Protein AF-A0AAE9M6W6-F1 (afdb_monomer_lite)

Organism: Acinetobacter pittii (NCBI:txid48296)

Foldseek 3Di:
DKWAFADDLDPQKTKTADPDPDPQARIWIKGDPDDDDHPPFMWDQDPVVRATAGVDPHGRVIGTQGGDNDPVVSSVSVD

pLDDT: mean 88.42, std 6.34, range [64.19, 95.0]

Sequence (79 aa):
MNYLVTKDLGQGFYLGKGNVRQGGKEFVVFKSNKEMFIGVETYKYDAETNKLLWEGIQDLGLVVVGFADTEEEALELAF

Structure (mmCIF, N/CA/C/O backbone):
data_AF-A0AAE9M6W6-F1
#
_entry.id   AF-A0AAE9M6W6-F1
#
loop_
_atom_site.group_PDB
_atom_site.id
_atom_site.type_symbol
_atom_site.label_atom_id
_atom_site.label_alt_id
_atom_site.label_comp_id
_atom_site.label_asym_id
_atom_site.label_entity_id
_atom_site.label_seq_id
_atom_site.pdbx_PDB_ins_code
_atom_site.Cartn_x
_atom_site.Cartn_y
_atom_site.Cartn_z
_atom_site.occupancy
_atom_site.B_iso_or_equiv
_atom_site.auth_seq_id
_atom_site.auth_comp_id
_atom_site.auth_asym_id
_atom_site.auth_atom_id
_atom_site.pdbx_PDB_model_num
ATOM 1 N N . MET A 1 1 ? 7.812 -6.020 -5.446 1.00 85.25 1 MET A N 1
ATOM 2 C CA . MET A 1 1 ? 7.973 -4.547 -5.521 1.00 85.25 1 MET A CA 1
ATOM 3 C C . MET A 1 1 ? 7.729 -3.990 -4.129 1.00 85.25 1 MET A C 1
ATOM 5 O O . MET A 1 1 ? 6.895 -4.571 -3.449 1.00 85.25 1 MET A O 1
ATOM 9 N N . ASN A 1 2 ? 8.461 -2.970 -3.674 1.00 90.12 2 ASN A N 1
ATOM 10 C CA . ASN A 1 2 ? 8.279 -2.432 -2.320 1.00 90.12 2 ASN A CA 1
ATOM 11 C C . ASN A 1 2 ? 7.565 -1.084 -2.385 1.00 90.12 2 ASN A C 1
ATOM 13 O O . ASN A 1 2 ? 7.950 -0.234 -3.188 1.00 90.12 2 ASN A O 1
ATOM 17 N N . TYR A 1 3 ? 6.564 -0.910 -1.530 1.00 93.12 3 TYR A N 1
ATOM 18 C CA . TYR A 1 3 ? 5.729 0.277 -1.441 1.00 93.12 3 TYR A CA 1
ATOM 19 C C . TYR A 1 3 ? 5.860 0.898 -0.056 1.00 93.12 3 TYR A C 1
ATOM 21 O O . TYR A 1 3 ? 5.508 0.269 0.941 1.00 93.12 3 TYR A O 1
ATOM 29 N N . LEU A 1 4 ? 6.374 2.122 -0.003 1.00 94.19 4 LEU A N 1
ATOM 30 C CA . LEU A 1 4 ? 6.400 2.942 1.206 1.00 94.19 4 LEU A CA 1
ATOM 31 C C . LEU A 1 4 ? 5.024 3.575 1.386 1.00 94.19 4 LEU A C 1
ATOM 33 O O . LEU A 1 4 ? 4.537 4.197 0.446 1.00 94.19 4 LEU A O 1
ATOM 37 N N . VAL A 1 5 ? 4.410 3.468 2.560 1.00 93.94 5 VAL A N 1
ATOM 38 C CA . VAL A 1 5 ? 3.155 4.178 2.843 1.00 93.94 5 VAL A CA 1
ATOM 39 C C . VAL A 1 5 ? 3.436 5.675 2.864 1.00 93.94 5 VAL A C 1
ATOM 41 O O . VAL A 1 5 ? 4.220 6.143 3.682 1.00 93.94 5 VAL A O 1
ATOM 44 N N . THR A 1 6 ? 2.827 6.442 1.965 1.00 94.12 6 THR A N 1
ATOM 45 C CA . THR A 1 6 ? 3.084 7.884 1.817 1.00 94.12 6 THR A CA 1
ATOM 46 C C . THR A 1 6 ? 1.900 8.759 2.188 1.00 94.12 6 THR A C 1
ATOM 48 O O . THR A 1 6 ? 2.093 9.956 2.394 1.00 94.12 6 THR A O 1
ATOM 51 N N . LYS A 1 7 ? 0.686 8.203 2.276 1.00 94.00 7 LYS A N 1
ATOM 52 C CA . LYS A 1 7 ? -0.518 8.990 2.565 1.00 94.00 7 LYS A CA 1
ATOM 53 C C . LYS A 1 7 ? -1.625 8.144 3.188 1.00 94.00 7 LYS A C 1
ATOM 55 O O . LYS A 1 7 ? -1.804 6.990 2.801 1.00 94.00 7 LYS A O 1
ATOM 60 N N . ASP A 1 8 ? -2.376 8.753 4.099 1.00 94.06 8 ASP A N 1
ATOM 61 C CA . ASP A 1 8 ? -3.702 8.296 4.522 1.00 94.06 8 ASP A CA 1
ATOM 62 C C . ASP A 1 8 ? -4.747 9.014 3.659 1.00 94.06 8 ASP A C 1
ATOM 64 O O . ASP A 1 8 ? -4.721 10.242 3.530 1.00 94.06 8 ASP A O 1
ATOM 68 N N . LEU A 1 9 ? -5.609 8.236 3.009 1.00 91.94 9 LEU A N 1
ATOM 69 C CA . LEU A 1 9 ? -6.674 8.723 2.131 1.00 91.94 9 LEU A CA 1
ATOM 70 C C . LEU A 1 9 ? -8.025 8.795 2.866 1.00 91.94 9 LEU A C 1
ATOM 72 O O . LEU A 1 9 ? -9.007 9.275 2.307 1.00 91.94 9 LEU A O 1
ATOM 76 N N . GLY A 1 10 ? -8.079 8.368 4.127 1.00 89.12 10 GLY A N 1
ATOM 77 C CA . GLY A 1 10 ? -9.278 8.292 4.949 1.00 89.12 10 GLY A CA 1
ATOM 78 C C . GLY A 1 10 ? -10.000 6.949 4.825 1.00 89.12 10 GLY A C 1
ATOM 79 O O . GLY A 1 10 ? -9.761 6.155 3.922 1.00 89.12 10 GLY A O 1
ATOM 80 N N . GLN A 1 11 ? -10.900 6.672 5.776 1.00 88.81 11 GLN A N 1
ATOM 81 C CA . GLN A 1 11 ? -11.735 5.455 5.807 1.00 88.81 11 GLN A CA 1
ATOM 82 C C . GLN A 1 11 ? -10.945 4.126 5.757 1.00 88.81 11 GLN A C 1
ATOM 84 O O . GLN A 1 11 ? -11.464 3.091 5.328 1.00 88.81 11 GLN A O 1
ATOM 89 N N . GLY A 1 12 ? -9.691 4.148 6.219 1.00 90.19 12 GLY A N 1
ATOM 90 C CA . GLY A 1 12 ? -8.790 2.995 6.210 1.00 90.19 12 GLY A CA 1
ATOM 91 C C . GLY A 1 12 ? -8.122 2.729 4.860 1.00 90.19 12 GLY A C 1
ATOM 92 O O . GLY A 1 12 ? -7.553 1.652 4.687 1.00 90.19 12 GLY A O 1
ATOM 93 N N . PHE A 1 13 ? -8.194 3.662 3.905 1.00 93.81 13 PHE A N 1
ATOM 94 C CA . PHE A 1 13 ? -7.448 3.602 2.651 1.00 93.81 13 PHE A CA 1
ATOM 95 C C . PHE A 1 13 ? -6.106 4.312 2.777 1.00 93.81 13 PHE A C 1
ATOM 97 O O . PHE A 1 13 ? -6.002 5.412 3.315 1.00 93.81 13 PHE A O 1
ATOM 104 N N . TYR A 1 14 ? -5.080 3.689 2.215 1.00 95.00 14 TYR A N 1
ATOM 105 C CA . TYR A 1 14 ? -3.714 4.175 2.257 1.00 95.00 14 TYR A CA 1
ATOM 106 C C . TYR A 1 14 ? -3.087 4.118 0.874 1.00 95.00 14 TYR A C 1
ATOM 108 O O . TYR A 1 14 ? -3.377 3.230 0.065 1.00 95.00 14 TYR A O 1
ATOM 116 N N . LEU A 1 15 ? -2.191 5.069 0.634 1.00 95.00 15 LEU A N 1
ATOM 117 C CA . LEU A 1 15 ? -1.393 5.147 -0.575 1.00 95.00 15 LEU A CA 1
ATOM 118 C C . LEU A 1 15 ? 0.026 4.674 -0.283 1.00 95.00 15 LEU A C 1
ATOM 120 O O . LEU A 1 15 ? 0.707 5.226 0.585 1.00 95.00 15 LEU A O 1
ATOM 124 N N . GLY A 1 16 ? 0.480 3.679 -1.034 1.00 94.38 16 GLY A N 1
ATOM 125 C CA . GLY A 1 16 ? 1.867 3.250 -1.074 1.00 94.38 16 GLY A CA 1
ATOM 126 C C . GLY A 1 16 ? 2.556 3.727 -2.350 1.00 94.38 16 GLY A C 1
ATOM 127 O O . GLY A 1 16 ? 2.003 3.586 -3.437 1.00 94.38 16 GLY A O 1
ATOM 128 N N . LYS A 1 17 ? 3.785 4.233 -2.243 1.00 93.81 17 LYS A N 1
ATOM 129 C CA . LYS A 1 17 ? 4.622 4.619 -3.384 1.00 93.81 17 LYS A CA 1
ATOM 130 C C . LYS A 1 17 ? 5.729 3.601 -3.621 1.00 93.81 17 LYS A C 1
ATOM 132 O O . LYS A 1 17 ? 6.508 3.291 -2.716 1.00 93.81 17 LYS A O 1
ATOM 137 N N . GLY A 1 18 ? 5.799 3.100 -4.848 1.00 91.06 18 GLY A N 1
ATOM 138 C CA . GLY A 1 18 ? 6.811 2.162 -5.303 1.00 91.06 18 GLY A CA 1
ATOM 139 C C . GLY A 1 18 ? 8.202 2.793 -5.323 1.00 91.06 18 GLY A C 1
ATOM 140 O O . GLY A 1 18 ? 8.381 3.958 -5.677 1.00 91.06 18 GLY A O 1
ATOM 141 N N . ASN A 1 19 ? 9.216 2.006 -4.971 1.00 80.44 19 ASN A N 1
ATOM 142 C CA . ASN A 1 19 ? 10.618 2.429 -5.036 1.00 80.44 19 ASN A CA 1
ATOM 143 C C . ASN A 1 19 ? 11.224 2.380 -6.453 1.00 80.44 19 ASN A C 1
ATOM 145 O O . ASN A 1 19 ? 12.337 2.859 -6.663 1.00 80.44 19 ASN A O 1
ATOM 149 N N . VAL A 1 20 ? 10.514 1.800 -7.421 1.00 75.88 20 VAL A N 1
ATOM 150 C CA . VAL A 1 20 ? 10.945 1.687 -8.817 1.00 75.88 20 VAL A CA 1
ATOM 151 C C . VAL A 1 20 ? 9.853 2.272 -9.700 1.00 75.88 20 VAL A C 1
ATOM 153 O O . VAL A 1 20 ? 8.698 1.872 -9.586 1.00 75.88 20 VAL A O 1
ATOM 156 N N . ARG A 1 21 ? 10.222 3.179 -10.611 1.00 65.75 21 ARG A N 1
ATOM 157 C CA . ARG A 1 21 ? 9.329 3.597 -11.695 1.00 65.75 21 ARG A CA 1
ATOM 158 C C . ARG A 1 21 ? 9.178 2.445 -12.683 1.00 65.75 21 ARG A C 1
ATOM 160 O O . ARG A 1 21 ? 10.027 2.246 -13.550 1.00 65.75 21 ARG A O 1
ATOM 167 N N . GLN A 1 22 ? 8.135 1.644 -12.504 1.00 64.19 22 GLN A N 1
ATOM 168 C CA . GLN A 1 22 ? 7.621 0.748 -13.533 1.00 64.19 22 GLN A CA 1
ATOM 169 C C . GLN A 1 22 ? 6.274 1.306 -13.962 1.00 64.19 22 GLN A C 1
ATOM 171 O O . GLN A 1 22 ? 5.363 1.387 -13.140 1.00 64.19 22 GLN A O 1
ATOM 176 N N . GLY A 1 23 ? 6.173 1.694 -15.23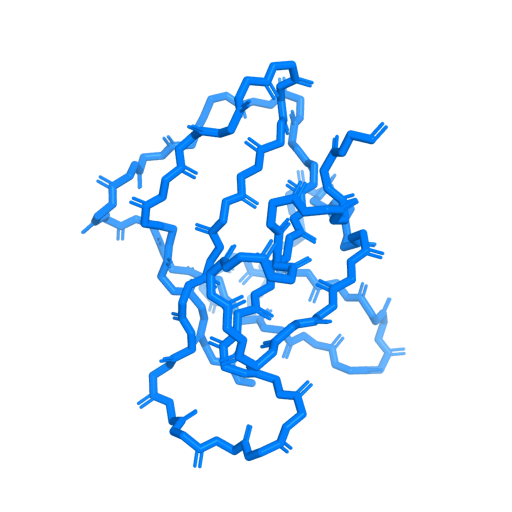5 1.00 64.75 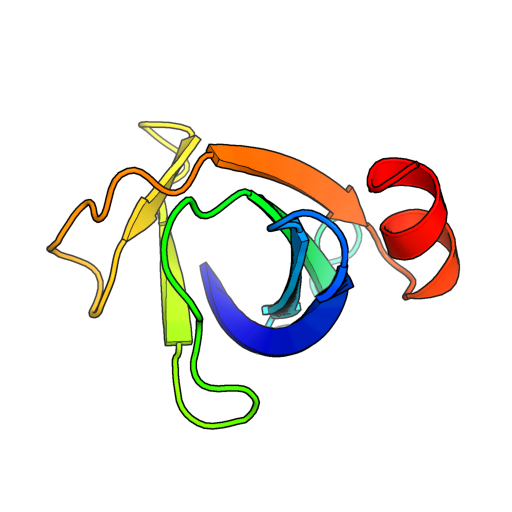23 GLY A N 1
ATOM 177 C CA . GLY A 1 23 ? 4.899 2.102 -15.820 1.00 64.75 23 GLY A CA 1
ATOM 178 C C . GLY A 1 23 ? 3.827 1.042 -15.557 1.00 64.75 23 GLY A C 1
ATOM 179 O O . GLY A 1 23 ? 4.075 -0.159 -15.687 1.00 64.75 23 GLY A O 1
ATOM 180 N N . GLY A 1 24 ? 2.666 1.501 -15.133 1.00 72.06 24 GLY A N 1
ATOM 181 C CA . GLY A 1 24 ? 1.498 0.771 -14.655 1.00 72.06 24 GLY A CA 1
ATOM 182 C C . GLY A 1 24 ? 1.364 0.617 -13.129 1.00 72.06 24 GLY A C 1
ATOM 183 O O . GLY A 1 24 ? 0.307 0.162 -12.692 1.00 72.06 24 GLY A O 1
ATOM 184 N N . LYS A 1 25 ? 2.410 0.846 -12.308 1.00 82.94 25 LYS A N 1
ATOM 185 C CA . LYS A 1 25 ? 2.424 0.425 -10.880 1.00 82.94 25 LYS A CA 1
ATOM 186 C C . LYS A 1 25 ? 3.228 1.321 -9.934 1.00 82.94 25 LYS A C 1
ATOM 188 O O . LYS A 1 25 ? 3.749 0.832 -8.920 1.00 82.94 25 LYS A O 1
ATOM 193 N N . GLU A 1 26 ? 3.356 2.607 -10.246 1.00 89.94 26 GLU A N 1
ATOM 194 C CA . GLU A 1 26 ? 4.094 3.543 -9.383 1.00 89.94 26 GLU A CA 1
ATOM 195 C C . GLU A 1 26 ? 3.453 3.685 -7.997 1.00 89.94 26 GLU A C 1
ATOM 197 O O . GLU A 1 26 ? 4.164 3.802 -6.995 1.00 89.94 26 GLU A O 1
ATOM 202 N N . PHE A 1 27 ? 2.128 3.599 -7.925 1.00 92.75 27 PHE A N 1
ATOM 203 C CA . PHE A 1 27 ? 1.353 3.707 -6.699 1.00 92.75 27 PHE A CA 1
ATOM 204 C C . PHE A 1 27 ? 0.508 2.456 -6.465 1.00 92.75 27 PHE A C 1
ATOM 206 O O . PHE A 1 27 ? 0.036 1.818 -7.407 1.00 92.75 27 PHE A O 1
ATOM 213 N N . VAL A 1 28 ? 0.307 2.113 -5.194 1.00 93.50 28 VAL A N 1
ATOM 214 C CA . VAL A 1 28 ? -0.642 1.088 -4.752 1.00 93.50 28 VAL A CA 1
ATOM 215 C C . VAL A 1 28 ? -1.636 1.710 -3.785 1.00 93.50 28 VAL A C 1
ATOM 217 O O . VAL A 1 28 ? -1.249 2.396 -2.839 1.00 93.50 28 VAL A O 1
ATOM 220 N N . VAL A 1 29 ? -2.914 1.441 -4.008 1.00 94.50 29 VAL A N 1
ATOM 221 C CA . VAL A 1 29 ? -3.985 1.786 -3.078 1.00 94.50 29 VAL A CA 1
ATOM 222 C C . VAL A 1 29 ? -4.379 0.519 -2.357 1.00 94.50 29 VAL A C 1
ATOM 224 O O . VAL A 1 29 ? -4.636 -0.516 -2.982 1.00 94.50 29 VAL A O 1
ATOM 227 N N . PHE A 1 30 ? -4.407 0.577 -1.036 1.00 94.31 30 PHE A N 1
ATOM 228 C CA . PHE A 1 30 ? -4.771 -0.573 -0.230 1.00 94.31 30 PHE A CA 1
ATOM 229 C C . PHE A 1 30 ? -5.561 -0.160 1.002 1.00 94.31 30 PHE A C 1
ATOM 231 O O . PHE A 1 30 ? -5.450 0.962 1.496 1.00 94.31 30 PHE A O 1
ATOM 238 N N . LYS A 1 31 ? -6.366 -1.094 1.500 1.00 93.81 31 LYS A N 1
ATOM 239 C CA . LYS A 1 31 ? -7.168 -0.930 2.702 1.00 93.81 31 LYS A CA 1
ATOM 240 C C . LYS A 1 31 ? -6.525 -1.649 3.881 1.00 93.81 31 LYS A C 1
ATOM 242 O O . LYS A 1 31 ? -6.076 -2.791 3.747 1.00 93.81 31 LYS A O 1
ATOM 247 N N . SER A 1 32 ? -6.539 -0.999 5.037 1.00 90.94 32 SER A N 1
ATOM 248 C CA . SER A 1 32 ? -6.153 -1.568 6.325 1.00 90.94 32 SER A CA 1
ATOM 249 C C . SER A 1 32 ? -7.223 -1.273 7.373 1.00 90.94 32 SER A C 1
ATOM 251 O O . SER A 1 32 ? -7.814 -0.197 7.398 1.00 90.94 32 SER A O 1
ATOM 253 N N . ASN A 1 33 ? -7.457 -2.234 8.266 1.00 89.19 33 ASN A N 1
ATOM 254 C CA . ASN A 1 33 ? -8.288 -2.034 9.460 1.00 89.19 33 ASN A CA 1
ATOM 255 C C . ASN A 1 33 ? -7.478 -1.477 10.644 1.00 89.19 33 ASN A C 1
ATOM 257 O O . ASN A 1 33 ? -8.024 -1.282 11.729 1.00 89.19 33 ASN A O 1
ATOM 261 N N . LYS A 1 34 ? -6.170 -1.286 10.458 1.00 88.31 34 LYS A N 1
ATOM 262 C CA . LYS A 1 34 ? -5.248 -0.713 11.437 1.00 88.31 34 LYS A CA 1
ATOM 263 C C . LYS A 1 34 ? -4.674 0.580 10.879 1.00 88.31 34 LYS A C 1
ATOM 265 O O . LYS A 1 34 ? -4.505 0.708 9.668 1.00 88.31 34 LYS A O 1
ATOM 270 N N . GLU A 1 35 ? -4.349 1.498 11.776 1.00 88.38 35 GLU A N 1
ATOM 271 C CA . GLU A 1 35 ? -3.607 2.701 11.425 1.00 88.38 35 GLU A CA 1
ATOM 272 C C . GLU A 1 35 ? -2.203 2.332 10.928 1.00 88.38 35 GLU A C 1
ATOM 274 O O . GLU A 1 35 ? -1.569 1.426 11.472 1.00 88.38 35 GLU A O 1
ATOM 279 N N . MET A 1 36 ? -1.753 3.018 9.877 1.00 90.31 36 MET A N 1
ATOM 280 C CA . MET A 1 36 ? -0.480 2.761 9.201 1.00 90.31 36 MET A CA 1
ATOM 281 C C . MET A 1 36 ? 0.475 3.927 9.440 1.00 90.31 36 MET A C 1
ATOM 283 O O . MET A 1 36 ? 0.067 5.091 9.383 1.00 90.31 36 MET A O 1
ATOM 287 N N . PHE A 1 37 ? 1.762 3.644 9.641 1.00 90.00 37 PHE A N 1
ATOM 288 C CA . PHE A 1 37 ? 2.747 4.708 9.846 1.00 90.00 37 PHE A CA 1
ATOM 289 C C . PHE A 1 37 ? 3.242 5.275 8.513 1.00 90.00 37 PHE A C 1
ATOM 291 O O . PHE A 1 37 ? 4.084 4.695 7.820 1.00 90.00 37 PHE A O 1
ATOM 298 N N . ILE A 1 38 ? 2.738 6.462 8.185 1.00 92.56 38 ILE A N 1
ATOM 299 C CA . ILE A 1 38 ? 3.099 7.208 6.979 1.00 92.56 38 ILE A CA 1
ATOM 300 C C . ILE A 1 38 ? 4.584 7.601 7.010 1.00 92.56 38 ILE A C 1
ATOM 302 O O . ILE A 1 38 ? 5.082 8.157 7.986 1.00 92.56 38 ILE A O 1
ATOM 306 N N . GLY A 1 39 ? 5.293 7.335 5.915 1.00 90.56 39 GLY A N 1
ATOM 307 C CA . GLY A 1 39 ? 6.701 7.676 5.714 1.00 90.56 39 GLY A CA 1
ATOM 308 C C . GLY A 1 39 ? 7.689 6.730 6.396 1.00 90.56 39 GLY A C 1
ATOM 309 O O . GLY A 1 39 ? 8.894 6.921 6.245 1.00 90.56 39 GLY A O 1
ATOM 310 N N . VAL A 1 40 ? 7.202 5.712 7.111 1.00 88.19 40 VAL A N 1
ATOM 311 C CA . VAL A 1 40 ? 8.035 4.761 7.862 1.00 88.19 40 VAL A CA 1
ATOM 312 C C . VAL A 1 40 ? 7.787 3.330 7.400 1.00 88.19 40 VAL A C 1
ATOM 314 O O . VAL A 1 40 ? 8.734 2.591 7.131 1.00 88.19 40 VAL A O 1
ATOM 317 N N . GLU A 1 41 ? 6.525 2.924 7.272 1.00 89.12 41 GLU A N 1
ATOM 318 C CA . GLU A 1 41 ? 6.195 1.545 6.928 1.00 89.12 41 GLU A CA 1
ATOM 319 C C . GLU A 1 41 ? 6.339 1.253 5.437 1.00 89.12 41 GLU A C 1
ATOM 321 O O . GLU A 1 41 ? 5.826 1.971 4.579 1.00 89.12 41 GLU A O 1
ATOM 326 N N . THR A 1 42 ? 7.007 0.142 5.131 1.00 91.69 42 THR A N 1
ATOM 327 C CA . THR A 1 42 ? 7.174 -0.361 3.767 1.00 91.69 42 THR A CA 1
ATOM 328 C C . THR A 1 42 ? 6.636 -1.779 3.661 1.00 91.69 42 THR A C 1
ATOM 330 O O . THR A 1 42 ? 6.894 -2.624 4.519 1.00 91.69 42 THR A O 1
ATOM 333 N N . TYR A 1 43 ? 5.936 -2.052 2.565 1.00 92.38 43 TYR A N 1
ATOM 334 C CA . TYR A 1 43 ? 5.325 -3.343 2.286 1.00 92.38 43 TYR A CA 1
ATOM 335 C C . TYR A 1 43 ? 5.822 -3.905 0.965 1.00 92.38 43 TYR A C 1
ATOM 337 O O . TYR A 1 43 ? 5.938 -3.191 -0.033 1.00 92.38 43 TYR A O 1
ATOM 345 N N . LYS A 1 44 ? 6.088 -5.207 0.936 1.00 92.31 44 LYS A N 1
ATOM 346 C CA . LYS A 1 44 ? 6.409 -5.924 -0.294 1.00 92.31 44 LYS A CA 1
ATOM 347 C C . LYS A 1 44 ? 5.115 -6.408 -0.929 1.00 92.31 44 LYS A C 1
ATOM 349 O O . LYS A 1 44 ? 4.381 -7.183 -0.327 1.00 92.31 44 LYS A O 1
ATOM 354 N N . TYR A 1 45 ? 4.869 -5.998 -2.163 1.00 91.12 45 TYR A N 1
ATOM 355 C CA . TYR A 1 45 ? 3.837 -6.608 -2.986 1.00 91.12 45 TYR A CA 1
ATOM 356 C C . TYR A 1 45 ? 4.270 -8.001 -3.437 1.00 91.12 45 TYR A C 1
ATOM 358 O O . TYR A 1 45 ? 5.316 -8.152 -4.089 1.00 91.12 45 TYR A O 1
ATOM 366 N N . ASP A 1 46 ? 3.447 -8.980 -3.081 1.00 89.62 46 ASP A N 1
ATOM 367 C CA . ASP A 1 46 ? 3.487 -10.357 -3.542 1.00 89.62 46 ASP A CA 1
ATOM 368 C C . ASP A 1 46 ? 2.435 -10.5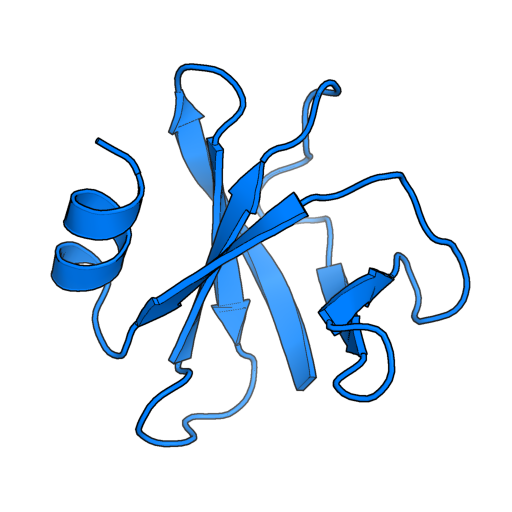57 -4.642 1.00 89.62 46 ASP A C 1
ATOM 370 O O . ASP A 1 46 ? 1.229 -10.476 -4.405 1.00 89.62 46 ASP A O 1
ATOM 374 N N . ALA A 1 47 ? 2.914 -10.800 -5.862 1.00 86.06 47 ALA A N 1
ATOM 375 C CA . ALA A 1 47 ? 2.072 -10.965 -7.040 1.00 86.06 47 ALA A CA 1
ATOM 376 C C . ALA A 1 47 ? 1.393 -12.341 -7.102 1.00 86.06 47 ALA A C 1
ATOM 378 O O . ALA A 1 47 ? 0.367 -12.460 -7.768 1.00 86.06 47 ALA A O 1
ATOM 379 N N . GLU A 1 48 ? 1.930 -13.362 -6.424 1.00 87.75 48 GLU A N 1
ATOM 380 C CA . GLU A 1 48 ? 1.342 -14.710 -6.425 1.00 87.75 48 GLU A CA 1
ATOM 381 C C . GLU A 1 48 ? 0.039 -14.741 -5.626 1.00 87.75 48 GLU A C 1
ATOM 383 O O . GLU A 1 48 ? -0.932 -15.387 -6.018 1.00 87.75 48 GLU A O 1
ATOM 388 N N . THR A 1 49 ? 0.007 -13.997 -4.519 1.00 87.00 49 THR A N 1
ATOM 389 C CA . THR A 1 49 ? -1.148 -13.930 -3.617 1.00 87.00 49 THR A CA 1
ATOM 390 C C . THR A 1 49 ? -1.944 -12.630 -3.736 1.00 87.00 49 THR A C 1
ATOM 392 O O . THR A 1 49 ? -3.020 -12.522 -3.150 1.00 87.00 49 THR A O 1
ATOM 395 N N . ASN A 1 50 ? -1.447 -11.663 -4.514 1.00 86.25 50 ASN A N 1
ATOM 396 C CA . ASN A 1 50 ? -1.981 -10.307 -4.652 1.00 86.25 50 ASN A CA 1
ATOM 397 C C . ASN A 1 50 ? -2.112 -9.569 -3.304 1.00 86.25 50 ASN A C 1
ATOM 399 O O . ASN A 1 50 ? -3.134 -8.943 -3.016 1.00 86.25 50 ASN A O 1
ATOM 403 N N . LYS A 1 51 ? -1.073 -9.656 -2.466 1.00 89.94 51 LYS A N 1
ATOM 404 C CA . LYS A 1 51 ? -1.058 -9.098 -1.104 1.00 89.94 5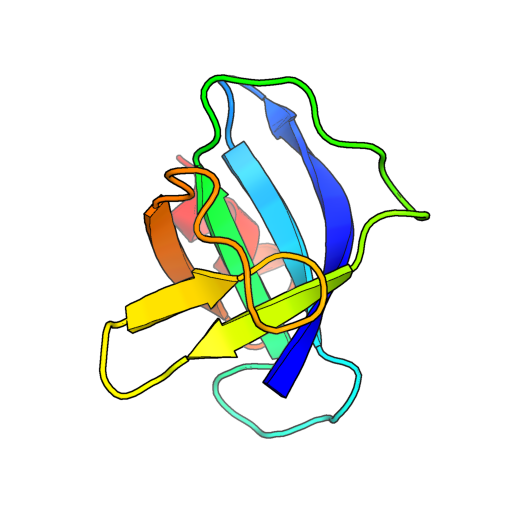1 LYS A CA 1
ATOM 405 C C . LYS A 1 51 ? 0.129 -8.182 -0.855 1.00 89.94 51 LYS A C 1
ATOM 407 O O . LYS A 1 51 ? 1.160 -8.263 -1.521 1.00 89.94 51 LYS A O 1
ATOM 412 N N . LEU A 1 52 ? -0.017 -7.325 0.151 1.00 91.38 52 LEU A N 1
ATOM 413 C CA . LEU A 1 52 ? 1.072 -6.536 0.716 1.00 91.38 52 LEU A CA 1
ATOM 414 C C . LEU A 1 52 ? 1.565 -7.206 2.002 1.00 91.38 52 LEU A C 1
ATOM 416 O O . LEU A 1 52 ? 0.809 -7.364 2.958 1.00 91.38 52 LEU A O 1
ATOM 420 N N . LEU A 1 53 ? 2.839 -7.595 2.010 1.00 91.88 53 LEU A N 1
ATOM 421 C CA . LEU A 1 53 ? 3.499 -8.273 3.122 1.00 91.88 53 LEU A CA 1
ATOM 422 C C . LEU A 1 53 ? 4.447 -7.314 3.840 1.00 91.88 53 LEU A C 1
ATOM 424 O O . LEU A 1 53 ? 5.315 -6.701 3.210 1.00 91.88 53 LEU A O 1
ATOM 428 N N . TRP A 1 54 ? 4.320 -7.210 5.159 1.00 89.38 54 TRP A N 1
ATOM 429 C CA . TRP A 1 54 ? 5.267 -6.465 5.983 1.00 89.38 54 TRP A CA 1
ATOM 430 C C . TRP A 1 54 ? 6.598 -7.212 6.042 1.00 89.38 54 TRP A C 1
ATOM 432 O O . TRP A 1 54 ? 6.625 -8.439 6.192 1.00 89.38 54 TRP A O 1
ATOM 442 N N . GLU A 1 55 ? 7.690 -6.481 5.809 1.00 84.88 55 GLU A N 1
ATOM 443 C CA . GLU A 1 55 ? 9.055 -7.024 5.690 1.00 84.88 55 GLU A CA 1
ATOM 444 C C . GLU A 1 55 ? 9.189 -8.200 4.696 1.00 84.88 55 GLU A C 1
ATOM 446 O O . GLU A 1 55 ? 10.167 -8.943 4.696 1.00 84.88 55 GLU A O 1
ATOM 451 N N . GLY A 1 56 ? 8.207 -8.372 3.803 1.00 81.50 56 GLY A N 1
ATOM 452 C CA . GLY A 1 56 ? 8.168 -9.453 2.823 1.00 81.50 56 GLY A CA 1
ATOM 453 C C . GLY A 1 56 ? 7.800 -10.837 3.354 1.00 81.50 56 GLY A C 1
ATOM 454 O O . GLY A 1 56 ? 7.932 -11.788 2.586 1.00 81.50 56 GLY A O 1
ATOM 455 N N . ILE A 1 57 ? 7.350 -10.962 4.608 1.00 83.69 57 ILE A N 1
ATOM 456 C CA . ILE A 1 57 ? 7.038 -12.263 5.230 1.00 83.69 57 ILE A CA 1
ATOM 457 C C . ILE A 1 57 ? 5.654 -12.261 5.888 1.00 83.69 57 ILE A C 1
ATOM 459 O O . ILE A 1 57 ? 4.947 -13.266 5.830 1.00 83.69 57 ILE A O 1
ATOM 463 N N . GLN A 1 58 ? 5.242 -11.151 6.503 1.00 87.38 58 GLN A N 1
ATOM 464 C CA . GLN A 1 58 ? 4.032 -11.126 7.319 1.00 87.38 58 GLN A CA 1
ATOM 465 C C . GLN A 1 58 ? 2.838 -10.533 6.564 1.00 87.38 58 GLN A C 1
ATOM 467 O O . GLN A 1 58 ? 2.834 -9.356 6.212 1.00 87.38 58 GLN A O 1
ATOM 472 N N . ASP A 1 59 ? 1.793 -11.337 6.371 1.00 87.56 59 ASP A N 1
ATOM 473 C CA . ASP A 1 59 ? 0.490 -10.858 5.906 1.00 87.56 59 ASP A CA 1
ATOM 474 C C . ASP A 1 59 ? -0.269 -10.207 7.072 1.00 87.56 59 ASP A C 1
ATOM 476 O O . ASP A 1 59 ? -0.665 -10.878 8.028 1.00 87.56 59 ASP A O 1
ATOM 480 N N . LEU A 1 60 ? -0.452 -8.888 7.003 1.00 85.62 60 LEU A N 1
ATOM 481 C CA . LEU A 1 60 ? -1.201 -8.122 8.004 1.00 85.62 60 LEU A CA 1
ATOM 482 C C . LEU A 1 60 ? -2.693 -7.976 7.663 1.00 85.62 60 LEU A C 1
ATOM 484 O O . LEU A 1 60 ? -3.404 -7.246 8.355 1.00 85.62 60 LEU A O 1
ATOM 488 N N . GLY A 1 61 ? -3.182 -8.666 6.629 1.00 85.44 61 GLY A N 1
ATOM 489 C CA . GLY A 1 61 ? -4.565 -8.559 6.164 1.00 85.44 61 GLY A CA 1
ATOM 490 C C . GLY A 1 61 ? -4.829 -7.287 5.358 1.00 85.44 61 GLY A C 1
ATOM 491 O O . GLY A 1 61 ? -5.953 -6.788 5.354 1.00 85.44 61 GLY A O 1
ATOM 492 N N . LEU A 1 62 ? -3.796 -6.749 4.704 1.00 90.38 62 LEU A N 1
ATOM 493 C CA . LEU A 1 62 ? -3.909 -5.588 3.824 1.00 90.38 62 LEU A CA 1
ATOM 494 C C . LEU A 1 62 ? -4.586 -5.996 2.513 1.00 90.38 62 LEU A C 1
ATOM 496 O O . LEU A 1 62 ? -4.166 -6.956 1.864 1.00 90.38 62 LEU A O 1
ATOM 500 N N . VAL A 1 63 ? -5.612 -5.254 2.105 1.00 90.56 63 VAL A N 1
ATOM 501 C CA . VAL A 1 63 ? -6.368 -5.542 0.877 1.00 90.56 63 VAL A CA 1
ATOM 502 C C . VAL A 1 63 ? -5.946 -4.569 -0.209 1.00 90.56 63 VAL A C 1
ATOM 504 O O . VAL A 1 63 ? -6.221 -3.378 -0.105 1.00 90.56 63 VAL A O 1
ATOM 507 N N . VAL A 1 64 ? -5.290 -5.064 -1.258 1.00 92.69 64 VAL A N 1
ATOM 508 C CA . VAL A 1 64 ? -4.943 -4.244 -2.426 1.00 92.69 64 VAL A CA 1
ATOM 509 C C . VAL A 1 64 ? -6.216 -3.920 -3.204 1.00 92.69 64 VAL A C 1
ATOM 511 O O . VAL A 1 64 ? -6.940 -4.822 -3.619 1.00 92.69 64 VAL A O 1
ATOM 514 N N . VAL A 1 65 ? -6.471 -2.629 -3.390 1.00 91.94 65 VAL A N 1
ATOM 515 C CA . VAL A 1 65 ? -7.616 -2.096 -4.138 1.00 91.94 65 VAL A CA 1
ATOM 516 C C . VAL A 1 65 ? -7.235 -1.937 -5.605 1.00 91.94 65 VAL A C 1
ATOM 518 O O . VAL A 1 65 ? -7.982 -2.348 -6.489 1.00 91.94 65 VAL A O 1
ATOM 521 N N . GLY A 1 66 ? -6.039 -1.408 -5.868 1.00 91.25 66 GLY A N 1
ATOM 522 C CA . GLY A 1 66 ? -5.547 -1.215 -7.225 1.00 91.25 66 GLY A CA 1
ATOM 523 C C . GLY A 1 66 ? -4.156 -0.597 -7.286 1.00 91.25 66 GLY A C 1
ATOM 524 O O . GLY A 1 66 ? -3.546 -0.276 -6.262 1.00 91.25 66 GLY A O 1
ATOM 525 N N . PHE A 1 67 ? -3.671 -0.445 -8.514 1.00 92.56 67 PHE A N 1
ATOM 526 C CA . PHE A 1 67 ? -2.414 0.217 -8.846 1.00 92.56 67 PHE A CA 1
ATOM 527 C C . PHE A 1 67 ? -2.686 1.403 -9.762 1.00 92.56 67 PHE A C 1
ATOM 529 O O . PHE A 1 67 ? -3.643 1.368 -10.533 1.00 92.56 67 PHE A O 1
ATOM 536 N N . ALA A 1 68 ? -1.829 2.413 -9.682 1.00 91.19 68 ALA A N 1
ATOM 537 C CA . ALA A 1 68 ? -1.934 3.629 -10.474 1.00 91.19 68 ALA A CA 1
ATOM 538 C C . ALA A 1 68 ? -0.551 4.138 -10.892 1.00 91.19 68 ALA A C 1
ATOM 540 O O . ALA A 1 68 ? 0.456 3.840 -10.234 1.00 91.19 68 ALA A O 1
ATOM 541 N N . ASP A 1 69 ? -0.515 4.928 -11.961 1.00 88.75 69 ASP A N 1
ATOM 542 C CA . ASP A 1 69 ? 0.699 5.583 -12.451 1.00 88.75 69 ASP A CA 1
ATOM 543 C C . ASP A 1 69 ? 0.879 6.976 -11.879 1.00 88.75 69 ASP A C 1
ATOM 545 O O . ASP A 1 69 ? 2.005 7.442 -11.702 1.00 88.75 69 ASP A O 1
ATOM 549 N N . THR A 1 70 ? -0.228 7.623 -11.534 1.00 89.00 70 THR A N 1
ATOM 550 C CA . THR A 1 70 ? -0.230 8.943 -10.914 1.00 89.00 70 THR A CA 1
ATOM 551 C C . THR A 1 70 ? -0.944 8.925 -9.568 1.00 89.00 70 THR A C 1
ATOM 553 O O . THR A 1 70 ? -1.741 8.038 -9.263 1.00 89.00 70 THR A O 1
ATOM 556 N N . GLU A 1 71 ? -0.659 9.927 -8.735 1.00 87.44 71 GLU A N 1
ATOM 557 C CA . GLU A 1 71 ? -1.379 10.098 -7.470 1.00 87.44 71 GLU A CA 1
ATOM 558 C C . GLU A 1 71 ? -2.862 10.436 -7.702 1.00 87.44 71 GLU A C 1
ATOM 560 O O . GLU A 1 71 ? -3.699 10.004 -6.917 1.00 87.44 71 GLU A O 1
ATOM 565 N N . GLU A 1 72 ? -3.202 11.152 -8.780 1.00 89.81 72 GLU A N 1
ATOM 566 C CA . GLU 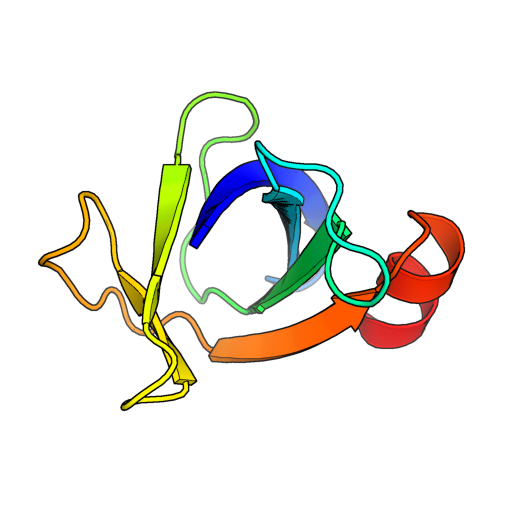A 1 72 ? -4.596 11.465 -9.137 1.00 89.81 72 GLU A CA 1
ATOM 567 C C . GLU A 1 72 ? -5.399 10.196 -9.439 1.00 89.81 72 GLU A C 1
ATOM 569 O O . GLU A 1 72 ? -6.438 9.977 -8.824 1.00 89.81 72 GLU A O 1
ATOM 574 N N . GLU A 1 73 ? -4.875 9.306 -10.283 1.00 89.81 73 GLU A N 1
ATOM 575 C CA . GLU A 1 73 ? -5.489 7.996 -10.550 1.00 89.81 73 GLU A CA 1
ATOM 576 C C . GLU A 1 73 ? -5.625 7.152 -9.273 1.00 89.81 73 GLU A C 1
ATOM 578 O O . GLU A 1 73 ? -6.616 6.454 -9.068 1.00 89.81 73 GLU A O 1
ATOM 583 N N . ALA A 1 74 ? -4.637 7.220 -8.376 1.00 88.19 74 ALA A N 1
ATOM 584 C CA . ALA A 1 74 ? -4.694 6.504 -7.107 1.00 88.19 74 ALA A CA 1
ATOM 585 C C . ALA A 1 74 ? -5.799 7.042 -6.181 1.00 88.19 74 ALA A C 1
ATOM 587 O O . ALA A 1 74 ? -6.402 6.283 -5.423 1.00 88.19 74 ALA A O 1
ATOM 588 N N . LEU A 1 75 ? -6.081 8.343 -6.234 1.00 88.06 75 LEU A N 1
ATOM 589 C CA . LEU A 1 75 ? -7.180 8.947 -5.485 1.00 88.06 75 LEU A CA 1
ATOM 590 C C . LEU A 1 75 ? -8.538 8.502 -6.035 1.00 88.06 75 LEU A C 1
ATOM 592 O O . LEU A 1 75 ? -9.421 8.191 -5.241 1.00 88.06 75 LEU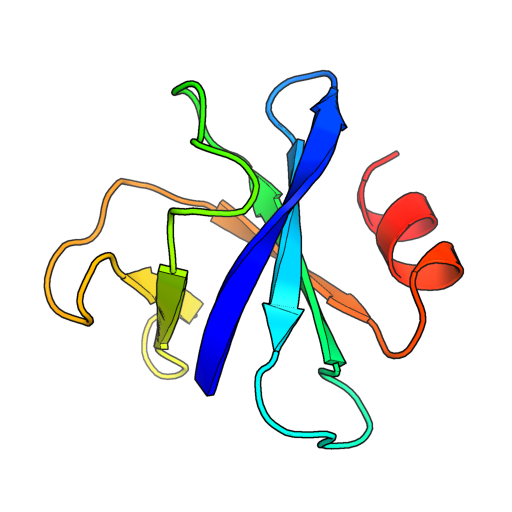 A O 1
ATOM 596 N N . GLU A 1 76 ? -8.690 8.401 -7.357 1.00 89.69 76 GLU A N 1
ATOM 597 C CA . GLU A 1 76 ? -9.910 7.869 -7.985 1.00 89.69 76 GLU A CA 1
ATOM 598 C C . GLU A 1 76 ? -10.174 6.399 -7.628 1.00 89.69 76 GLU A C 1
ATOM 600 O O . GLU A 1 76 ? -11.317 5.968 -7.597 1.00 89.69 76 GLU A O 1
ATOM 605 N N . LEU A 1 77 ? -9.138 5.616 -7.314 1.00 86.44 77 LEU A N 1
ATOM 606 C CA . LEU A 1 77 ? -9.296 4.228 -6.859 1.00 86.44 77 LEU A CA 1
ATOM 607 C C . LEU A 1 77 ? -9.777 4.107 -5.404 1.00 86.44 77 LEU A C 1
ATOM 609 O O . LEU A 1 77 ? -10.218 3.030 -4.996 1.00 86.44 77 LEU A O 1
ATOM 613 N N . ALA A 1 78 ? -9.639 5.161 -4.599 1.00 81.69 78 ALA A N 1
ATOM 614 C CA . ALA A 1 78 ? -9.979 5.138 -3.178 1.00 81.69 78 ALA A CA 1
ATOM 615 C C . ALA A 1 78 ? -11.441 5.530 -2.881 1.00 81.69 78 ALA A C 1
ATOM 617 O O . ALA A 1 78 ? -11.913 5.245 -1.777 1.00 81.69 78 ALA A O 1
ATOM 618 N N . PHE A 1 79 ? -12.145 6.158 -3.833 1.00 78.50 79 PHE A N 1
ATOM 619 C CA . PHE A 1 79 ? -13.489 6.737 -3.671 1.00 78.50 79 PHE A CA 1
ATOM 620 C C . PHE A 1 79 ? -14.436 6.337 -4.803 1.00 78.50 79 PHE A C 1
ATOM 622 O O . PHE A 1 79 ? -15.652 6.227 -4.518 1.00 78.50 79 PHE A O 1
#

Secondary structure (DSSP, 8-state):
-EEEEEEEEETTEEEEEESS--TT-SEEEEE-SS---TTT-EEEEETTTTEEEETTTEEEEEEEEEEESSHHHHHHTT-

Radius of gyration: 11.05 Å; chains: 1; bounding box: 24×26×27 Å